Protein AF-A0A183D867-F1 (afdb_monomer_lite)

Foldseek 3Di:
DLVVLLVCLLVCALVNCVVVLVVLLCQCQPDPDPCSNLSSLVSLLSCLVNVVVSLLVPQVSLLSLLVSLVVQLPPPDLSSLLSSLLSNLSSLVSHDPVSLVVVLVVLLVVLVDPDPSVSSSLSNLVSNLVVVVSCVVCCVSPLVSLVVLLPDDDDPPPPVSVVSNVSSVVSNCSSDPPCVVPD

Sequence (183 aa):
MMNALRDVVPHIDEAVFSSLGDKLIEQLRSSVGLTTRTGTCQFIIDLCLRRQQMLLSFPSTCDKMVRVLMHGFTDRNPAIKKQFSSCLSYLIPFCSKAEVNRVMDHIKRKLQSEQDDQLAILHLLRALARNTEILSKWATDIVPYVFLCKCQSVAKDDETGKKRLEMWEELWSDLVPGSSACF

Organism: NCBI:txid637853

pLDDT: mean 89.19, std 11.06, range [34.38, 98.44]

Secondary structure (DSSP, 8-state):
-HHHHHHHGGG--HHHHHHHHHHHHHHHHH---HHHHHHHHHHHHHHHHH-HHHHHT-HHHHHHHHHHHHHGGG-S-HHHHHHHHHHHHHHGGGS-HHHHHHHHHHHHHHHT--STTHHHHHHHHHHHHTSHHHHHTTHHHHHHHHHHHHT----TT-HHHHHHHHHHHHHHHHHSTTGGG--

Structure (mmCIF, N/CA/C/O backbone):
data_AF-A0A183D867-F1
#
_entry.id   AF-A0A183D867-F1
#
loop_
_atom_site.group_PDB
_atom_site.id
_atom_site.type_symbol
_atom_site.label_atom_id
_atom_si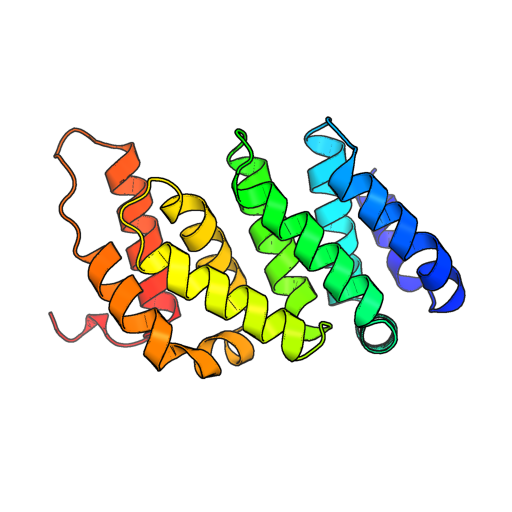te.label_alt_id
_atom_site.label_comp_id
_atom_site.label_asym_id
_atom_site.label_entity_id
_atom_site.label_seq_id
_atom_site.pdbx_PDB_ins_code
_atom_site.Cartn_x
_atom_site.Cartn_y
_atom_site.Cartn_z
_atom_site.occupancy
_atom_site.B_iso_or_equiv
_atom_site.auth_seq_id
_atom_site.auth_comp_id
_atom_site.auth_asym_id
_atom_site.auth_atom_id
_atom_site.pdbx_PDB_model_num
ATOM 1 N N . MET A 1 1 ? 6.209 20.109 -11.221 1.00 57.25 1 MET A N 1
ATOM 2 C CA . MET A 1 1 ? 7.124 18.944 -11.170 1.00 57.25 1 MET A CA 1
ATOM 3 C C . MET A 1 1 ? 6.376 17.611 -11.257 1.00 57.25 1 MET A C 1
ATOM 5 O O . MET A 1 1 ? 6.682 16.855 -12.163 1.00 57.25 1 MET A O 1
ATOM 9 N N . MET A 1 2 ? 5.360 17.336 -10.420 1.00 65.88 2 MET A N 1
ATOM 10 C CA . MET A 1 2 ? 4.568 16.089 -10.535 1.00 65.88 2 MET A CA 1
ATOM 11 C C . MET A 1 2 ? 3.861 15.912 -11.893 1.00 65.88 2 MET A C 1
ATOM 13 O O . MET A 1 2 ? 3.809 14.794 -12.388 1.00 65.88 2 MET A O 1
ATOM 17 N N . ASN A 1 3 ? 3.384 16.990 -12.527 1.00 75.69 3 ASN A N 1
ATOM 18 C CA . ASN A 1 3 ? 2.720 16.899 -13.838 1.00 75.69 3 ASN A CA 1
ATOM 19 C C . ASN A 1 3 ? 3.658 16.351 -14.927 1.00 75.69 3 ASN A C 1
ATOM 21 O O . ASN A 1 3 ? 3.303 15.395 -15.596 1.00 75.69 3 ASN A O 1
ATOM 25 N N . ALA A 1 4 ? 4.901 16.839 -14.992 1.00 79.88 4 ALA A N 1
ATOM 26 C CA . ALA A 1 4 ? 5.880 16.352 -15.965 1.00 79.88 4 ALA A CA 1
ATOM 27 C C . ALA A 1 4 ? 6.203 14.856 -15.788 1.00 79.88 4 ALA A C 1
ATOM 29 O O . ALA A 1 4 ? 6.319 14.129 -16.767 1.00 79.88 4 ALA A O 1
ATOM 30 N N . LEU A 1 5 ? 6.300 14.363 -14.544 1.00 81.69 5 LEU A N 1
ATOM 31 C CA . LEU A 1 5 ? 6.481 12.926 -14.298 1.00 81.69 5 LEU A CA 1
ATOM 32 C C . LEU A 1 5 ? 5.278 12.115 -14.786 1.00 81.69 5 LEU A C 1
ATOM 34 O O . LEU A 1 5 ? 5.451 11.044 -15.363 1.00 81.69 5 LEU A O 1
ATOM 38 N N . ARG A 1 6 ? 4.062 12.632 -14.586 1.00 85.75 6 ARG A N 1
ATOM 39 C CA . ARG A 1 6 ? 2.838 11.997 -15.081 1.00 85.75 6 ARG A CA 1
ATOM 40 C C . ARG A 1 6 ? 2.793 11.942 -16.604 1.00 85.75 6 ARG A C 1
ATOM 42 O O . ARG A 1 6 ? 2.266 10.959 -17.115 1.00 85.75 6 ARG A O 1
ATOM 49 N N . ASP A 1 7 ? 3.345 12.927 -17.299 1.00 90.19 7 ASP A N 1
ATOM 50 C CA . ASP A 1 7 ? 3.381 12.953 -18.765 1.00 90.19 7 ASP A CA 1
ATOM 51 C C . ASP A 1 7 ? 4.349 11.903 -19.335 1.00 90.19 7 ASP A C 1
ATOM 53 O O . ASP A 1 7 ? 4.141 11.404 -20.435 1.00 90.19 7 ASP A O 1
ATOM 57 N N . VAL A 1 8 ? 5.367 11.495 -18.566 1.00 92.00 8 VAL A N 1
ATOM 58 C CA . VAL A 1 8 ? 6.343 10.470 -18.981 1.00 92.00 8 VAL A CA 1
ATOM 59 C C . VAL A 1 8 ? 5.829 9.039 -18.775 1.00 92.00 8 VAL A C 1
ATOM 61 O O . VAL A 1 8 ? 6.239 8.133 -19.496 1.00 92.00 8 VAL A O 1
ATOM 64 N N . VAL A 1 9 ? 4.902 8.804 -17.840 1.00 94.69 9 VAL A N 1
ATOM 65 C CA . VAL A 1 9 ? 4.376 7.458 -17.512 1.00 94.69 9 VAL A CA 1
ATOM 66 C C . VAL A 1 9 ? 3.914 6.637 -18.738 1.00 94.69 9 VAL A C 1
ATOM 68 O O . VAL A 1 9 ? 4.285 5.461 -18.838 1.00 94.69 9 VAL A O 1
ATOM 71 N N . PRO A 1 10 ? 3.167 7.200 -19.711 1.00 93.56 10 PRO A N 1
ATOM 72 C CA . PRO A 1 10 ? 2.768 6.485 -20.928 1.00 93.56 10 PRO A CA 1
ATOM 73 C C . PRO A 1 10 ? 3.932 6.032 -21.822 1.00 93.56 10 PRO A C 1
ATOM 75 O O . PRO A 1 10 ? 3.739 5.172 -22.675 1.00 93.56 10 PRO A O 1
ATOM 78 N N . HIS A 1 11 ? 5.147 6.540 -21.608 1.00 93.38 11 HIS A N 1
ATOM 79 C CA . HIS A 1 11 ? 6.337 6.220 -22.401 1.00 93.38 11 HIS A CA 1
ATOM 80 C C . HIS A 1 11 ? 7.273 5.190 -21.740 1.00 93.38 11 HIS A C 1
ATOM 82 O O . HIS A 1 11 ? 8.238 4.761 -22.359 1.00 93.38 11 HIS A O 1
ATOM 88 N N . ILE A 1 12 ? 6.996 4.759 -20.506 1.00 95.56 12 ILE A N 1
ATOM 89 C CA . ILE A 1 12 ? 7.823 3.789 -19.762 1.00 95.56 12 ILE A CA 1
ATOM 90 C C . ILE A 1 12 ? 7.462 2.350 -20.137 1.00 95.56 12 ILE A C 1
ATOM 92 O O . ILE A 1 12 ? 6.529 1.792 -19.574 1.00 95.56 12 ILE A O 1
ATOM 96 N N . ASP A 1 13 ? 8.174 1.745 -21.080 1.00 94.69 13 ASP A N 1
ATOM 97 C CA . ASP A 1 13 ? 8.012 0.330 -21.440 1.00 94.69 13 ASP A CA 1
ATOM 98 C C . ASP A 1 13 ? 8.781 -0.640 -20.521 1.00 94.69 13 ASP A C 1
ATOM 100 O O . ASP A 1 13 ? 9.419 -0.238 -19.546 1.00 94.69 13 ASP A O 1
ATOM 104 N N . GLU A 1 14 ? 8.700 -1.940 -20.823 1.00 95.50 14 GLU A N 1
ATOM 105 C CA . GLU A 1 14 ? 9.380 -2.996 -20.062 1.00 95.50 14 GLU A CA 1
ATOM 106 C C . GLU A 1 14 ? 10.906 -2.822 -20.050 1.00 95.50 14 GLU A C 1
ATOM 108 O O . GLU A 1 14 ? 11.547 -3.047 -19.020 1.00 95.50 14 GLU A O 1
ATOM 113 N N . ALA A 1 15 ? 11.492 -2.369 -21.164 1.00 95.31 15 ALA A N 1
ATOM 114 C CA . ALA A 1 15 ? 12.928 -2.144 -21.267 1.00 95.31 15 ALA A CA 1
ATOM 115 C C . ALA A 1 15 ? 13.363 -1.010 -20.331 1.00 95.31 15 ALA A C 1
ATOM 117 O O . ALA A 1 15 ? 14.304 -1.177 -19.553 1.00 95.31 15 ALA A O 1
ATOM 118 N N . VAL A 1 16 ? 12.639 0.111 -20.319 1.00 95.94 16 VAL A N 1
ATOM 119 C CA . VAL A 1 16 ? 12.891 1.215 -19.382 1.00 95.94 16 VAL A CA 1
ATOM 120 C C . VAL A 1 16 ? 12.652 0.766 -17.939 1.00 95.94 16 VAL A C 1
ATOM 122 O O . VAL A 1 16 ? 13.493 1.013 -17.066 1.00 95.94 16 VAL A O 1
ATOM 125 N N . PHE A 1 17 ? 11.537 0.078 -17.676 1.00 96.75 17 PHE A N 1
ATOM 126 C CA . PHE A 1 17 ? 11.157 -0.342 -16.329 1.00 96.75 17 PHE A CA 1
ATOM 127 C C . PHE A 1 17 ? 12.154 -1.317 -15.700 1.00 96.75 17 PHE A C 1
ATOM 129 O O . PHE A 1 17 ? 12.395 -1.226 -14.497 1.00 96.75 17 PHE A O 1
ATOM 136 N N . SER A 1 18 ? 12.800 -2.171 -16.501 1.00 94.62 18 SER A N 1
ATOM 137 C CA . SER A 1 18 ? 13.824 -3.112 -16.027 1.00 94.62 18 SER A CA 1
ATOM 138 C C . SER A 1 18 ? 14.943 -2.430 -15.225 1.00 94.62 18 SER A C 1
ATOM 140 O O . SER A 1 18 ? 15.379 -2.954 -14.205 1.00 94.62 18 SER A O 1
ATOM 142 N N . SER A 1 19 ? 15.349 -1.222 -15.630 1.00 94.19 19 SER A N 1
ATOM 143 C CA . SER A 1 19 ? 16.369 -0.427 -14.935 1.00 94.19 19 SER A CA 1
ATOM 144 C C . SER A 1 19 ? 15.777 0.572 -13.935 1.00 94.19 19 SER A C 1
ATOM 146 O O . SER A 1 19 ? 16.400 0.909 -12.926 1.00 94.19 19 SER A O 1
ATOM 148 N N . LEU A 1 20 ? 14.569 1.073 -14.206 1.00 96.19 20 LEU A N 1
ATOM 149 C CA . LEU A 1 20 ? 13.889 2.049 -13.358 1.00 96.19 20 LEU A CA 1
ATOM 150 C C . LEU A 1 20 ? 13.379 1.421 -12.055 1.00 96.19 20 LEU A C 1
ATOM 152 O O . LEU A 1 20 ? 13.409 2.078 -11.017 1.00 96.19 20 LEU A O 1
ATOM 156 N N . GLY A 1 21 ? 12.936 0.163 -12.092 1.00 96.31 21 GLY A N 1
ATOM 157 C CA . GLY A 1 21 ? 12.379 -0.544 -10.942 1.00 96.31 21 GLY A CA 1
ATOM 158 C C . GLY A 1 21 ? 13.331 -0.576 -9.746 1.00 96.31 21 GLY A C 1
ATOM 159 O O . GLY A 1 21 ? 12.940 -0.192 -8.643 1.00 96.31 21 GLY A O 1
ATOM 160 N N . ASP A 1 22 ? 14.596 -0.940 -9.969 1.00 94.38 22 ASP A N 1
ATOM 161 C CA . ASP A 1 22 ? 15.611 -0.972 -8.909 1.00 94.38 22 ASP A CA 1
ATOM 162 C C . ASP A 1 22 ? 15.911 0.429 -8.353 1.00 94.38 22 ASP A C 1
ATOM 164 O O . ASP A 1 22 ? 16.018 0.601 -7.137 1.00 94.38 22 ASP A O 1
ATOM 168 N N . LYS A 1 23 ? 15.935 1.460 -9.209 1.00 96.06 23 LYS A N 1
ATOM 169 C CA . LYS A 1 23 ? 16.098 2.858 -8.770 1.00 96.06 23 LYS A CA 1
ATOM 170 C C . LYS A 1 23 ? 14.931 3.319 -7.901 1.00 96.06 23 LYS A C 1
ATOM 172 O O . LYS A 1 23 ? 15.141 3.999 -6.903 1.00 96.06 23 LYS A O 1
ATOM 177 N N . LEU A 1 24 ? 13.698 2.947 -8.245 1.00 96.75 24 LEU A N 1
ATOM 178 C CA . LEU A 1 24 ? 12.517 3.267 -7.437 1.00 96.75 24 LEU A CA 1
ATOM 179 C C . LEU A 1 24 ? 12.568 2.574 -6.067 1.00 96.75 24 LEU A C 1
ATOM 181 O O . LEU A 1 24 ? 12.255 3.200 -5.055 1.00 96.75 24 LEU A O 1
ATOM 185 N N . ILE A 1 25 ? 13.009 1.312 -6.016 1.00 96.44 25 ILE A N 1
ATOM 186 C CA . ILE A 1 25 ? 13.221 0.572 -4.760 1.00 96.44 25 ILE A CA 1
ATOM 187 C C . ILE A 1 25 ? 14.265 1.276 -3.889 1.00 96.44 25 ILE A C 1
ATOM 189 O O . ILE A 1 25 ? 14.053 1.441 -2.685 1.00 96.44 25 ILE A O 1
ATOM 193 N N . GLU A 1 26 ? 15.377 1.705 -4.486 1.00 94.75 26 GLU A N 1
ATOM 194 C CA . GLU A 1 26 ? 16.413 2.464 -3.792 1.00 94.75 26 GLU A CA 1
ATOM 195 C C . GLU A 1 26 ? 15.850 3.779 -3.242 1.00 94.75 26 GLU A C 1
ATOM 197 O O . GLU A 1 26 ? 15.973 4.032 -2.046 1.00 94.75 26 GLU A O 1
ATOM 202 N N . GLN A 1 27 ? 15.141 4.559 -4.065 1.00 94.62 27 GLN A N 1
ATOM 203 C CA . GLN A 1 27 ? 14.525 5.818 -3.638 1.00 94.62 27 GLN A CA 1
ATOM 204 C C . GLN A 1 27 ? 13.539 5.624 -2.482 1.00 94.62 27 GLN A C 1
ATOM 206 O O . GLN A 1 27 ? 13.547 6.417 -1.542 1.00 94.62 27 GLN A O 1
ATOM 211 N N . LEU A 1 28 ? 12.713 4.573 -2.497 1.00 93.12 28 LEU A N 1
ATOM 212 C CA . LEU A 1 28 ? 11.807 4.275 -1.382 1.00 93.12 28 LEU A CA 1
ATOM 213 C C . LEU A 1 28 ? 12.555 3.951 -0.080 1.00 93.12 28 LEU A C 1
ATOM 215 O O . LEU A 1 28 ? 12.052 4.267 1.000 1.00 93.12 28 LEU A O 1
ATOM 219 N N . ARG A 1 29 ? 13.727 3.313 -0.180 1.00 90.19 29 ARG A N 1
ATOM 220 C CA . ARG A 1 29 ? 14.512 2.826 0.960 1.00 90.19 29 ARG A CA 1
ATOM 221 C C . ARG A 1 29 ? 15.421 3.895 1.568 1.00 90.19 29 ARG A C 1
ATOM 223 O O . ARG A 1 29 ? 15.506 3.972 2.789 1.00 90.19 29 ARG A O 1
ATOM 230 N N . SER A 1 30 ? 16.144 4.647 0.739 1.00 86.81 30 SER A N 1
ATOM 231 C CA . SER A 1 30 ? 17.266 5.491 1.173 1.00 86.81 30 SER A CA 1
ATOM 232 C C . SER A 1 30 ? 16.921 6.971 1.297 1.00 86.81 30 SER A C 1
ATOM 234 O O . SER A 1 30 ? 17.629 7.707 1.986 1.00 86.81 30 SER A O 1
ATOM 236 N N . SER A 1 31 ? 15.849 7.437 0.650 1.00 84.00 31 SER A N 1
ATOM 237 C CA . SER A 1 31 ? 15.515 8.857 0.707 1.00 84.00 31 SER A CA 1
ATOM 238 C C . SER A 1 31 ? 15.012 9.249 2.099 1.00 84.00 31 SER A C 1
ATOM 240 O O . SER A 1 31 ? 14.149 8.602 2.686 1.00 84.00 31 SER A O 1
ATOM 242 N N . VAL A 1 32 ? 15.556 10.344 2.630 1.00 79.44 32 VAL A N 1
ATOM 243 C CA . VAL A 1 32 ? 15.161 10.911 3.933 1.00 79.44 32 VAL A CA 1
ATOM 244 C C . VAL A 1 32 ? 14.105 12.014 3.798 1.00 79.44 32 VAL A C 1
ATOM 246 O O . VAL A 1 32 ? 13.407 12.336 4.756 1.00 79.44 32 VAL A O 1
ATOM 249 N N . GLY A 1 33 ? 13.955 12.585 2.599 1.00 87.56 33 GLY A N 1
ATOM 250 C CA . GLY A 1 33 ? 13.012 13.666 2.323 1.00 87.56 33 GLY A CA 1
ATOM 251 C C . GLY A 1 33 ? 11.572 13.172 2.181 1.00 87.56 33 GLY A C 1
ATOM 252 O O . GLY A 1 33 ? 11.284 12.321 1.339 1.00 87.56 33 GLY A O 1
ATOM 253 N N . LEU A 1 34 ? 10.649 13.760 2.954 1.00 88.12 34 LEU A N 1
ATOM 254 C CA . LEU A 1 34 ? 9.212 13.461 2.889 1.00 88.12 34 LEU A CA 1
ATOM 255 C C . LEU A 1 34 ? 8.669 13.578 1.459 1.00 88.12 34 LEU A C 1
ATOM 257 O O . LEU A 1 34 ? 8.006 12.664 0.980 1.00 88.12 34 LEU A O 1
ATOM 261 N N . THR A 1 35 ? 8.976 14.681 0.775 1.00 90.94 35 THR A N 1
ATOM 262 C CA . THR A 1 35 ? 8.495 14.980 -0.583 1.00 90.94 35 THR A CA 1
ATOM 263 C C . THR A 1 35 ? 9.004 13.984 -1.618 1.00 90.94 35 THR A C 1
ATOM 265 O O . THR A 1 35 ? 8.241 13.561 -2.483 1.00 90.94 35 THR A O 1
ATOM 268 N N . THR A 1 36 ? 10.266 13.564 -1.516 1.00 92.38 36 THR A N 1
ATOM 269 C CA . THR A 1 36 ? 10.846 12.548 -2.400 1.00 92.38 36 THR A CA 1
ATOM 270 C C . THR A 1 36 ? 10.154 11.207 -2.201 1.00 92.38 36 THR A C 1
ATOM 272 O O . THR A 1 36 ? 9.702 10.602 -3.166 1.00 92.38 36 THR A O 1
ATOM 275 N N . ARG A 1 37 ? 9.986 10.759 -0.951 1.00 92.94 37 ARG A N 1
ATOM 276 C CA . ARG A 1 37 ? 9.334 9.476 -0.645 1.00 92.94 37 ARG A CA 1
ATOM 277 C C . ARG A 1 37 ? 7.884 9.436 -1.108 1.00 92.94 37 ARG A C 1
ATOM 279 O O . ARG A 1 37 ? 7.462 8.461 -1.732 1.00 92.94 37 ARG A O 1
ATOM 286 N N . THR A 1 38 ? 7.117 10.486 -0.815 1.00 93.12 38 THR A N 1
ATOM 287 C CA . THR A 1 38 ? 5.703 10.552 -1.202 1.00 93.12 38 THR A CA 1
ATOM 288 C C . THR A 1 38 ? 5.533 10.736 -2.707 1.00 93.12 38 THR A C 1
ATOM 290 O O . THR A 1 38 ? 4.639 10.118 -3.284 1.00 93.12 38 THR A O 1
ATOM 293 N N . GLY A 1 39 ? 6.424 11.495 -3.353 1.00 94.25 39 GLY A N 1
ATOM 294 C CA . GLY A 1 39 ? 6.490 11.641 -4.806 1.00 94.25 39 GLY A CA 1
ATOM 295 C C . GLY A 1 39 ? 6.812 10.326 -5.517 1.00 94.25 39 GLY A C 1
ATOM 296 O O . GLY A 1 39 ? 6.116 9.967 -6.463 1.00 94.25 39 GLY A O 1
ATOM 297 N N . THR A 1 40 ? 7.788 9.559 -5.020 1.00 95.81 40 THR A N 1
ATOM 298 C CA . THR A 1 40 ? 8.113 8.218 -5.536 1.00 95.81 40 THR A CA 1
ATOM 299 C C . THR A 1 40 ? 6.920 7.274 -5.405 1.00 95.81 40 THR A C 1
ATOM 301 O O . THR A 1 40 ? 6.560 6.608 -6.372 1.00 95.81 40 THR A O 1
ATOM 304 N N . CYS A 1 41 ? 6.241 7.268 -4.252 1.00 96.75 41 CYS A N 1
ATOM 305 C CA . CYS A 1 41 ? 5.000 6.509 -4.077 1.00 96.75 41 CYS A CA 1
ATOM 306 C C . CYS A 1 41 ? 3.926 6.926 -5.089 1.00 96.75 41 CYS A C 1
ATOM 308 O O . CYS A 1 41 ? 3.295 6.079 -5.711 1.00 96.75 41 CYS A O 1
ATOM 310 N N . GLN A 1 42 ? 3.724 8.233 -5.277 1.00 96.31 42 GLN A N 1
ATOM 311 C CA . GLN A 1 42 ? 2.727 8.743 -6.215 1.00 96.31 42 GLN A CA 1
ATOM 312 C C . GLN A 1 42 ? 3.039 8.334 -7.659 1.00 96.31 42 GLN A C 1
ATOM 314 O O . GLN A 1 42 ? 2.135 7.948 -8.394 1.00 96.31 42 GLN A O 1
ATOM 319 N N . PHE A 1 43 ? 4.312 8.359 -8.045 1.00 97.00 43 PHE A N 1
ATOM 320 C CA . PHE A 1 43 ? 4.755 7.911 -9.358 1.00 97.00 43 PHE A CA 1
ATOM 321 C C . PHE A 1 43 ? 4.550 6.402 -9.563 1.00 97.00 43 PHE A C 1
ATOM 323 O O . PHE A 1 43 ? 4.083 5.987 -10.620 1.00 97.00 43 PHE A O 1
ATOM 330 N N . ILE A 1 44 ? 4.811 5.579 -8.541 1.00 97.50 44 ILE A N 1
ATOM 331 C CA . ILE A 1 44 ? 4.509 4.139 -8.579 1.00 97.50 44 ILE A CA 1
ATOM 332 C C . ILE A 1 44 ? 3.001 3.897 -8.713 1.00 97.50 44 ILE A C 1
ATOM 334 O O . ILE A 1 44 ? 2.595 3.050 -9.503 1.00 97.50 44 ILE A O 1
ATOM 338 N N . ILE A 1 45 ? 2.157 4.658 -8.009 1.00 97.06 45 ILE A N 1
ATOM 339 C CA . ILE A 1 45 ? 0.694 4.588 -8.175 1.00 97.06 45 ILE A CA 1
ATOM 340 C C . ILE A 1 45 ? 0.299 4.945 -9.614 1.00 97.06 45 ILE A C 1
ATOM 342 O O . ILE A 1 45 ? -0.518 4.256 -10.220 1.00 97.06 45 ILE A O 1
ATOM 346 N N . ASP A 1 46 ? 0.899 5.987 -10.192 1.00 97.06 46 ASP A N 1
ATOM 347 C CA . ASP A 1 46 ? 0.652 6.371 -11.582 1.00 97.06 46 ASP A CA 1
ATOM 348 C C . ASP A 1 46 ? 1.047 5.252 -12.572 1.00 97.06 46 ASP A C 1
ATOM 350 O O . ASP A 1 46 ? 0.307 4.999 -13.527 1.00 97.06 46 ASP A O 1
ATOM 354 N N . LEU A 1 47 ? 2.148 4.530 -12.318 1.00 97.38 47 LEU A N 1
ATOM 355 C CA . LEU A 1 47 ? 2.523 3.318 -13.062 1.00 97.38 47 LEU A CA 1
ATOM 356 C C . LEU A 1 47 ? 1.490 2.196 -12.882 1.00 97.38 47 LEU A C 1
ATOM 358 O O . LEU A 1 47 ? 1.072 1.601 -13.872 1.00 97.38 47 LEU A O 1
ATOM 362 N N . CYS A 1 48 ? 1.038 1.940 -11.650 1.00 96.31 48 CYS A N 1
ATOM 363 C CA . CYS A 1 48 ? 0.009 0.938 -11.349 1.00 96.31 48 CYS A CA 1
ATOM 364 C C . CYS A 1 48 ? -1.284 1.206 -12.117 1.00 96.31 48 CYS A C 1
ATOM 366 O O . CYS A 1 48 ? -1.907 0.282 -12.617 1.00 96.31 48 CYS A O 1
ATOM 368 N N . LEU A 1 49 ? -1.678 2.471 -12.253 1.00 94.88 49 LEU A N 1
ATOM 369 C CA . LEU A 1 49 ? -2.911 2.836 -12.944 1.00 94.88 49 LEU A CA 1
ATOM 370 C C . LEU A 1 49 ? -2.775 2.768 -14.467 1.00 94.88 49 LEU A C 1
ATOM 372 O O . LEU A 1 49 ? -3.692 2.303 -15.143 1.00 94.88 49 LEU A O 1
ATOM 376 N N . ARG A 1 50 ? -1.646 3.232 -15.014 1.00 95.88 50 ARG A N 1
ATOM 377 C CA . ARG A 1 50 ? -1.502 3.474 -16.459 1.00 95.88 50 ARG A CA 1
ATOM 378 C C . ARG A 1 50 ? -0.671 2.435 -17.202 1.00 95.88 50 ARG A C 1
ATOM 380 O O . ARG A 1 50 ? -0.778 2.357 -18.419 1.00 95.88 50 ARG A O 1
ATOM 387 N N . ARG A 1 51 ? 0.140 1.636 -16.502 1.00 96.56 51 ARG A N 1
ATOM 388 C CA . ARG A 1 51 ? 1.085 0.652 -17.068 1.00 96.56 51 ARG A CA 1
ATOM 389 C C . ARG A 1 51 ? 0.886 -0.752 -16.489 1.00 96.56 51 ARG A C 1
ATOM 391 O O . ARG A 1 51 ? 1.847 -1.479 -16.264 1.00 96.56 51 ARG A O 1
ATOM 398 N N . GLN A 1 52 ? -0.371 -1.147 -16.296 1.00 95.94 52 GLN A N 1
ATOM 399 C CA . GLN A 1 52 ? -0.761 -2.422 -15.678 1.00 95.94 52 GLN A CA 1
ATOM 400 C C . GLN A 1 52 ? -0.117 -3.647 -16.343 1.00 95.94 52 GLN A C 1
ATOM 402 O O . GLN A 1 52 ? 0.505 -4.453 -15.661 1.00 95.94 52 GLN A O 1
ATOM 407 N N . GLN A 1 53 ? -0.212 -3.755 -17.675 1.00 95.88 53 GLN A N 1
ATOM 408 C CA . GLN A 1 53 ? 0.319 -4.902 -18.429 1.00 95.88 53 GLN A CA 1
ATOM 409 C C . GLN A 1 53 ? 1.832 -5.057 -18.266 1.00 95.88 53 GLN A C 1
ATOM 411 O O . GLN A 1 53 ? 2.318 -6.158 -18.052 1.00 95.88 53 GLN A O 1
ATOM 416 N N . MET A 1 54 ? 2.560 -3.938 -18.277 1.00 96.69 54 MET A N 1
ATOM 417 C CA . MET A 1 54 ? 3.996 -3.937 -18.016 1.00 96.69 54 MET A CA 1
ATOM 418 C C . MET A 1 54 ? 4.281 -4.447 -16.601 1.00 96.69 54 MET A C 1
ATOM 420 O O . MET A 1 54 ? 5.118 -5.318 -16.435 1.00 96.69 54 MET A O 1
ATOM 424 N N . LEU A 1 55 ? 3.584 -3.951 -15.574 1.00 97.56 55 LEU A N 1
ATOM 425 C CA . LEU A 1 55 ? 3.841 -4.371 -14.191 1.00 97.56 55 LEU A CA 1
ATOM 426 C C . LEU A 1 55 ? 3.546 -5.857 -13.945 1.00 97.56 55 LEU A C 1
ATOM 428 O O . LEU A 1 55 ? 4.265 -6.484 -13.169 1.00 97.56 55 LEU A O 1
ATOM 432 N N . LEU A 1 56 ? 2.558 -6.438 -14.636 1.00 96.75 56 LEU A N 1
ATOM 433 C CA . LEU A 1 56 ? 2.278 -7.880 -14.579 1.00 96.75 56 LEU A CA 1
ATOM 434 C C . LEU A 1 56 ? 3.470 -8.739 -15.045 1.00 96.75 56 LEU A C 1
ATOM 436 O O . LEU A 1 56 ? 3.626 -9.859 -14.560 1.00 96.75 56 LEU A O 1
ATOM 440 N N . SER A 1 57 ? 4.342 -8.212 -15.913 1.00 97.19 57 SER A N 1
ATOM 441 C CA . SER A 1 57 ? 5.581 -8.874 -16.347 1.00 97.19 57 SER A CA 1
ATOM 442 C C . SER A 1 57 ? 6.716 -8.805 -15.306 1.00 97.19 57 SER A C 1
ATOM 444 O O . SER A 1 57 ? 7.718 -9.506 -15.450 1.00 97.19 57 SER A O 1
ATOM 446 N N . PHE A 1 58 ? 6.590 -8.003 -14.236 1.00 97.88 58 PHE A N 1
ATOM 447 C CA . PHE A 1 58 ? 7.651 -7.779 -13.235 1.00 97.88 58 PHE A CA 1
ATOM 448 C C . PHE A 1 58 ? 7.233 -8.051 -11.772 1.00 97.88 58 PHE A C 1
ATOM 450 O O . PHE A 1 58 ? 7.558 -7.253 -10.882 1.00 97.88 58 PHE A O 1
ATOM 457 N N . PRO A 1 59 ? 6.612 -9.203 -11.450 1.00 97.31 59 PRO A N 1
ATOM 458 C CA . PRO A 1 59 ? 6.136 -9.482 -10.093 1.00 97.31 59 PRO A CA 1
ATOM 459 C C . PRO A 1 59 ? 7.263 -9.476 -9.050 1.00 97.31 59 PRO A C 1
ATOM 461 O O . PRO A 1 59 ? 7.070 -9.002 -7.937 1.00 97.31 59 PRO A O 1
ATOM 464 N N . SER A 1 60 ? 8.480 -9.913 -9.405 1.00 97.88 60 SER A N 1
ATOM 465 C CA . SER A 1 60 ? 9.630 -9.883 -8.484 1.00 97.88 60 SER A CA 1
ATOM 466 C C . SER A 1 60 ? 10.017 -8.459 -8.062 1.00 97.88 60 SER A C 1
ATOM 468 O O . SER A 1 60 ? 10.362 -8.218 -6.902 1.00 97.88 60 SER A O 1
ATOM 470 N N . THR A 1 61 ? 9.945 -7.500 -8.986 1.00 98.06 61 THR A N 1
ATOM 471 C CA . THR A 1 61 ? 10.232 -6.089 -8.703 1.00 98.06 61 THR A CA 1
ATOM 472 C C . THR A 1 61 ? 9.124 -5.482 -7.845 1.00 98.06 61 THR A C 1
ATOM 474 O O . THR A 1 61 ? 9.421 -4.817 -6.850 1.00 98.06 61 THR A O 1
ATOM 477 N N . CYS A 1 62 ? 7.859 -5.773 -8.166 1.00 98.31 62 CYS A N 1
ATOM 478 C CA . CYS A 1 62 ? 6.707 -5.366 -7.360 1.00 98.31 62 CYS A CA 1
ATOM 479 C C . CYS A 1 62 ? 6.793 -5.923 -5.928 1.00 98.31 62 CYS A C 1
ATOM 481 O O . CYS A 1 62 ? 6.630 -5.169 -4.969 1.00 98.31 62 CYS A O 1
ATOM 483 N N . ASP A 1 63 ? 7.163 -7.195 -5.760 1.00 98.44 63 ASP A N 1
ATOM 484 C CA . ASP A 1 63 ? 7.349 -7.820 -4.446 1.00 98.44 63 ASP A CA 1
ATOM 485 C C . ASP A 1 63 ? 8.434 -7.107 -3.622 1.00 98.44 63 ASP A C 1
ATOM 487 O O . ASP A 1 63 ? 8.244 -6.809 -2.441 1.00 98.44 63 ASP A O 1
ATOM 491 N N . LYS A 1 64 ? 9.580 -6.776 -4.236 1.00 98.00 64 LYS A N 1
ATOM 492 C CA . LYS A 1 64 ? 10.648 -6.014 -3.563 1.00 98.00 64 LYS A CA 1
ATOM 493 C C . LYS A 1 64 ? 10.166 -4.629 -3.122 1.00 98.00 64 LYS A C 1
ATOM 495 O O . LYS A 1 64 ? 10.485 -4.209 -2.009 1.00 98.00 64 LYS A O 1
ATOM 500 N N . MET A 1 65 ? 9.407 -3.930 -3.967 1.00 98.12 65 MET A N 1
ATOM 501 C CA . MET A 1 65 ? 8.817 -2.631 -3.634 1.00 98.12 65 MET A CA 1
ATOM 502 C C . MET A 1 65 ? 7.840 -2.748 -2.459 1.00 98.12 65 MET A C 1
ATOM 504 O O . MET A 1 65 ? 7.962 -1.982 -1.504 1.00 98.12 65 MET A O 1
ATOM 508 N N . VAL A 1 66 ? 6.938 -3.738 -2.468 1.00 97.62 66 VAL A N 1
ATOM 509 C CA . VAL A 1 66 ? 6.014 -4.011 -1.353 1.00 97.62 66 VAL A CA 1
ATOM 510 C C . VAL A 1 66 ? 6.773 -4.235 -0.048 1.00 97.62 66 VAL A C 1
ATOM 512 O O . VAL A 1 66 ? 6.449 -3.607 0.958 1.00 97.62 66 VAL A O 1
ATOM 515 N N . ARG A 1 67 ? 7.840 -5.042 -0.053 1.00 96.44 67 ARG A N 1
ATOM 516 C CA . ARG A 1 67 ? 8.661 -5.270 1.150 1.00 96.44 67 ARG A CA 1
ATOM 517 C C . ARG A 1 67 ? 9.270 -3.980 1.697 1.00 96.44 67 ARG A C 1
ATOM 519 O O . ARG A 1 67 ? 9.269 -3.781 2.908 1.00 96.44 67 ARG A O 1
ATOM 526 N N . VAL A 1 68 ? 9.764 -3.092 0.829 1.00 95.81 68 VAL A N 1
ATOM 527 C CA . VAL A 1 68 ? 10.277 -1.777 1.253 1.00 95.81 68 VAL A CA 1
ATOM 528 C C . VAL A 1 68 ? 9.154 -0.901 1.814 1.00 95.81 68 VAL A C 1
ATOM 530 O O . VAL A 1 68 ? 9.338 -0.275 2.856 1.00 95.81 68 VAL A O 1
ATOM 533 N N . LEU A 1 69 ? 7.980 -0.890 1.180 1.00 96.12 69 LEU A N 1
ATOM 534 C CA . LEU A 1 69 ? 6.823 -0.124 1.650 1.00 96.12 69 LEU A CA 1
ATOM 535 C C . LEU A 1 69 ? 6.329 -0.601 3.027 1.00 96.12 69 LEU A C 1
ATOM 537 O O . LEU A 1 69 ? 5.993 0.223 3.874 1.00 96.12 69 LEU A O 1
ATOM 541 N N . MET A 1 70 ? 6.367 -1.906 3.304 1.00 93.56 70 MET A N 1
ATOM 542 C CA . MET A 1 70 ? 6.013 -2.452 4.622 1.00 93.56 70 MET A CA 1
ATOM 543 C C . MET A 1 70 ? 6.912 -1.914 5.748 1.00 93.56 70 MET A C 1
ATOM 545 O O . MET A 1 70 ? 6.439 -1.709 6.865 1.00 93.56 70 MET A O 1
ATOM 549 N N . HIS A 1 71 ? 8.187 -1.612 5.474 1.00 89.44 71 HIS A N 1
ATOM 550 C CA . HIS A 1 71 ? 9.071 -0.979 6.463 1.00 89.44 71 HIS A CA 1
ATOM 551 C C . HIS A 1 71 ? 8.668 0.466 6.798 1.00 89.44 71 HIS A C 1
ATOM 553 O O . HIS A 1 71 ? 9.001 0.961 7.871 1.00 89.44 71 HIS A O 1
ATOM 559 N N . GLY A 1 72 ? 7.916 1.151 5.930 1.00 87.12 72 GLY A N 1
ATOM 560 C CA . GLY A 1 72 ? 7.427 2.505 6.209 1.00 87.12 72 GLY A CA 1
ATOM 561 C C . GLY A 1 72 ? 6.308 2.573 7.249 1.00 87.12 72 GLY A C 1
ATOM 562 O O . GLY A 1 72 ? 5.934 3.666 7.666 1.00 87.12 72 GLY A O 1
ATOM 563 N N . PHE A 1 73 ? 5.769 1.440 7.704 1.00 87.31 73 PHE A N 1
ATOM 564 C CA . PHE A 1 73 ? 4.711 1.420 8.721 1.00 87.31 73 PHE A CA 1
ATOM 565 C C . PHE A 1 73 ? 5.222 1.759 10.124 1.00 87.31 73 PHE A C 1
ATOM 567 O O . PHE A 1 73 ? 4.468 2.286 10.943 1.00 87.31 73 PHE A O 1
ATOM 574 N N . THR A 1 74 ? 6.516 1.551 10.370 1.00 87.38 74 THR A N 1
ATOM 575 C CA . THR A 1 74 ? 7.199 1.943 11.610 1.00 87.38 74 THR A CA 1
ATOM 576 C C . THR A 1 74 ? 7.794 3.354 11.538 1.00 87.38 74 THR A C 1
ATOM 578 O O . THR A 1 74 ? 8.535 3.759 12.430 1.00 87.38 74 THR A O 1
ATOM 581 N N . ASP A 1 75 ? 7.510 4.114 10.475 1.00 89.38 75 ASP A N 1
ATOM 582 C CA . ASP A 1 75 ? 8.013 5.479 10.315 1.00 89.38 75 ASP A CA 1
ATOM 583 C C . ASP A 1 75 ? 7.411 6.428 11.362 1.00 89.38 75 ASP A C 1
ATOM 585 O O . ASP A 1 75 ? 6.262 6.278 11.762 1.00 89.38 75 ASP A O 1
ATOM 589 N N . ARG A 1 76 ? 8.151 7.443 11.811 1.00 87.62 76 ARG A N 1
ATOM 590 C CA . ARG A 1 76 ? 7.622 8.408 12.791 1.00 87.62 76 ARG A CA 1
ATOM 591 C C . ARG A 1 76 ? 6.612 9.372 12.170 1.00 87.62 76 ARG A C 1
ATOM 593 O O . ARG A 1 76 ? 5.800 9.948 12.887 1.00 87.62 76 ARG A O 1
ATOM 600 N N . ASN A 1 77 ? 6.652 9.560 10.852 1.00 88.94 77 ASN A N 1
ATOM 601 C CA . ASN A 1 77 ? 5.780 10.490 10.157 1.00 88.94 77 ASN A CA 1
ATOM 602 C C . ASN A 1 77 ? 4.471 9.800 9.707 1.00 88.94 77 ASN A C 1
ATOM 604 O O . ASN A 1 77 ? 4.504 8.929 8.832 1.00 88.94 77 ASN A O 1
ATOM 608 N N . PRO A 1 78 ? 3.293 10.206 10.220 1.00 87.38 78 PRO A N 1
ATOM 609 C CA . PRO A 1 78 ? 2.017 9.592 9.845 1.00 87.38 78 PRO A CA 1
ATOM 610 C C . PRO A 1 78 ? 1.668 9.778 8.360 1.00 87.38 78 PRO A C 1
ATOM 612 O O . PRO A 1 78 ? 1.018 8.913 7.770 1.00 87.38 78 PRO A O 1
ATOM 615 N N . ALA A 1 79 ? 2.140 10.852 7.714 1.00 90.62 79 ALA A N 1
ATOM 616 C CA . ALA A 1 79 ? 1.939 11.056 6.280 1.00 90.62 79 ALA A CA 1
ATOM 617 C C . ALA A 1 79 ? 2.679 9.999 5.445 1.00 90.62 79 ALA A C 1
ATOM 619 O O . ALA A 1 79 ? 2.148 9.539 4.434 1.00 90.62 79 ALA A O 1
ATOM 620 N N . ILE A 1 80 ? 3.864 9.565 5.893 1.00 91.75 80 ILE A N 1
ATOM 621 C CA . ILE A 1 80 ? 4.599 8.458 5.269 1.00 91.75 80 ILE A CA 1
ATOM 622 C C . ILE A 1 80 ? 3.827 7.155 5.437 1.00 91.75 80 ILE A C 1
ATOM 624 O O . ILE A 1 80 ? 3.575 6.491 4.435 1.00 91.75 80 ILE A O 1
ATOM 628 N N . LYS A 1 81 ? 3.387 6.821 6.661 1.00 91.62 81 LYS A N 1
ATOM 629 C CA . LYS A 1 81 ? 2.597 5.602 6.913 1.00 91.62 81 LYS A CA 1
ATOM 630 C C . LYS A 1 81 ? 1.380 5.530 5.988 1.00 91.62 81 LYS A C 1
ATOM 632 O O . LYS A 1 81 ? 1.152 4.511 5.336 1.00 91.62 81 LYS A O 1
ATOM 637 N N . LYS A 1 82 ? 0.633 6.636 5.883 1.00 92.88 82 LYS A N 1
ATOM 638 C CA . LYS A 1 82 ? -0.549 6.757 5.018 1.00 92.88 82 LYS A CA 1
ATOM 639 C C . LYS A 1 82 ? -0.201 6.625 3.533 1.00 92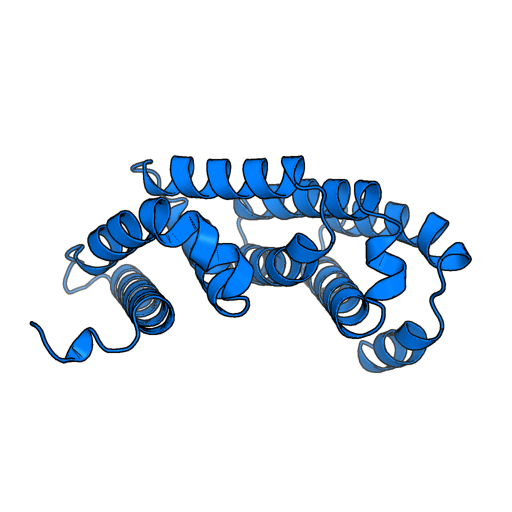.88 82 LYS A C 1
ATOM 641 O O . LYS A 1 82 ? -0.857 5.863 2.826 1.00 92.88 82 LYS A O 1
ATOM 646 N N . GLN A 1 83 ? 0.821 7.333 3.051 1.00 95.31 83 GLN A N 1
ATOM 647 C CA . GLN A 1 83 ? 1.188 7.295 1.633 1.00 95.31 83 GLN A CA 1
ATOM 648 C C . GLN A 1 83 ? 1.759 5.934 1.221 1.00 95.31 83 GLN A C 1
ATOM 650 O O . GLN A 1 83 ? 1.436 5.442 0.142 1.00 95.31 83 GLN A O 1
ATOM 655 N N . PHE A 1 84 ? 2.556 5.299 2.081 1.00 95.56 84 PHE A N 1
ATOM 656 C CA . PHE A 1 84 ? 3.104 3.966 1.832 1.00 95.56 84 PHE A CA 1
ATOM 657 C C . PHE A 1 84 ? 1.989 2.919 1.817 1.00 95.56 84 PHE A C 1
ATOM 659 O O . PHE A 1 84 ? 1.960 2.086 0.917 1.00 95.56 84 PHE A O 1
ATOM 666 N N . SER A 1 85 ? 1.023 3.023 2.738 1.00 95.06 85 SER A N 1
ATOM 667 C CA . SER A 1 85 ? -0.190 2.192 2.741 1.00 95.06 85 SER A CA 1
ATOM 668 C C . SER A 1 85 ? -0.974 2.324 1.434 1.00 95.06 85 SER A C 1
ATOM 670 O O . SER A 1 85 ? -1.362 1.320 0.841 1.00 95.06 85 SER A O 1
ATOM 672 N N . SER A 1 86 ? -1.157 3.559 0.948 1.00 95.38 86 SER A N 1
ATOM 673 C CA . SER A 1 86 ? -1.815 3.809 -0.337 1.00 95.38 86 SER A CA 1
ATOM 674 C C . SER A 1 86 ? -1.025 3.229 -1.506 1.00 95.38 86 SER A C 1
ATOM 676 O O . SER A 1 86 ? -1.607 2.574 -2.356 1.00 95.38 86 SER A O 1
ATOM 678 N N . CYS A 1 87 ? 0.286 3.457 -1.576 1.00 97.31 87 CYS A N 1
ATOM 679 C CA . CYS A 1 87 ? 1.112 2.930 -2.662 1.00 97.31 87 CYS A CA 1
ATOM 680 C C . CYS A 1 87 ? 1.083 1.402 -2.701 1.00 97.31 87 CYS A C 1
ATOM 682 O O . CYS A 1 87 ? 0.962 0.812 -3.772 1.00 97.31 87 CYS A O 1
ATOM 684 N N . LEU A 1 88 ? 1.164 0.773 -1.528 1.00 96.75 88 LEU A N 1
ATOM 685 C CA . LEU A 1 88 ? 1.135 -0.673 -1.395 1.00 96.75 88 LEU A CA 1
ATOM 686 C C . LEU A 1 88 ? -0.195 -1.239 -1.900 1.00 96.75 88 LEU A C 1
ATOM 688 O O . LEU A 1 88 ? -0.173 -2.198 -2.663 1.00 96.75 88 LEU A O 1
ATOM 692 N N . SER A 1 89 ? -1.339 -0.632 -1.563 1.00 95.38 89 SER A N 1
ATOM 693 C CA . SER A 1 89 ? -2.640 -1.161 -2.000 1.00 95.38 89 SER A CA 1
ATOM 694 C C . SER A 1 89 ? -2.836 -1.150 -3.521 1.00 95.38 89 SER A C 1
ATOM 696 O O . SER A 1 89 ? -3.478 -2.055 -4.050 1.00 95.38 89 SER A O 1
ATOM 698 N N . TYR A 1 90 ? -2.248 -0.181 -4.230 1.00 96.50 90 TYR A N 1
ATOM 699 C CA . TYR A 1 90 ? -2.232 -0.166 -5.698 1.00 96.50 90 TYR A CA 1
ATOM 700 C C . TYR A 1 90 ? -1.265 -1.186 -6.298 1.00 96.50 90 TYR A C 1
ATOM 702 O O . TYR A 1 90 ? -1.500 -1.644 -7.410 1.00 96.50 90 TYR A O 1
ATOM 710 N N . LEU A 1 91 ? -0.190 -1.534 -5.587 1.00 96.81 91 LEU A N 1
ATOM 711 C CA . LEU A 1 91 ? 0.869 -2.401 -6.099 1.00 96.81 91 LEU A CA 1
ATOM 712 C C . LEU A 1 91 ? 0.582 -3.896 -5.892 1.00 96.81 91 LEU A C 1
ATOM 714 O O . LEU A 1 91 ? 0.983 -4.715 -6.714 1.00 96.81 91 LEU A O 1
ATOM 718 N N . ILE A 1 92 ? -0.141 -4.246 -4.823 1.00 95.88 92 ILE A N 1
ATOM 719 C CA . ILE A 1 92 ? -0.479 -5.633 -4.456 1.00 95.88 92 ILE A CA 1
ATOM 720 C C . ILE A 1 92 ? -1.077 -6.474 -5.601 1.00 95.88 92 ILE A C 1
ATOM 722 O O . ILE A 1 92 ? -0.689 -7.638 -5.702 1.00 95.88 92 ILE A O 1
ATOM 726 N N . PRO A 1 93 ? -1.955 -5.954 -6.485 1.00 94.94 93 PRO A N 1
ATOM 727 C CA . PRO A 1 93 ? -2.453 -6.712 -7.638 1.00 94.94 93 PRO A CA 1
ATOM 728 C C . PRO A 1 93 ? -1.370 -7.254 -8.586 1.00 94.94 93 PRO A C 1
ATOM 730 O O . PRO A 1 93 ? -1.620 -8.229 -9.287 1.00 94.94 93 PRO A O 1
ATOM 733 N N . PHE A 1 94 ? -0.183 -6.638 -8.617 1.00 96.88 94 PHE A N 1
ATOM 734 C CA . PHE A 1 94 ? 0.932 -7.014 -9.500 1.00 96.88 94 PHE A CA 1
ATOM 735 C C . PHE A 1 94 ? 1.964 -7.919 -8.813 1.00 96.88 94 PHE A C 1
ATOM 737 O O . PHE A 1 94 ? 2.957 -8.311 -9.423 1.00 96.88 94 PHE A O 1
ATOM 744 N N . CYS A 1 95 ? 1.760 -8.230 -7.535 1.00 97.31 95 CYS A N 1
ATOM 745 C CA . CYS A 1 95 ? 2.669 -9.048 -6.746 1.00 97.31 95 CYS A CA 1
ATOM 746 C C . CYS A 1 95 ? 2.427 -10.546 -6.930 1.00 97.31 95 CYS A C 1
ATOM 748 O O . CYS A 1 95 ? 1.352 -11.002 -7.327 1.00 97.31 95 CYS A O 1
ATOM 750 N N . SER A 1 96 ? 3.431 -11.342 -6.565 1.00 97.31 96 SER A N 1
ATOM 751 C CA . SER A 1 96 ? 3.264 -12.789 -6.482 1.00 97.31 96 SER A CA 1
ATOM 752 C C . SER A 1 96 ? 2.269 -13.160 -5.378 1.00 97.31 96 SER A C 1
ATOM 754 O O . SER A 1 96 ? 2.192 -12.515 -4.331 1.00 97.31 96 SER A O 1
ATOM 756 N N . LYS A 1 97 ? 1.543 -14.272 -5.556 1.00 95.00 97 LYS A N 1
ATOM 757 C CA . LYS A 1 97 ? 0.617 -14.792 -4.531 1.00 95.00 97 LYS A CA 1
ATOM 758 C C . LYS A 1 97 ? 1.297 -14.981 -3.166 1.00 95.00 97 LYS A C 1
ATOM 760 O O . LYS A 1 97 ? 0.668 -14.767 -2.134 1.00 95.00 97 LYS A O 1
ATOM 765 N N . ALA A 1 98 ? 2.575 -15.364 -3.160 1.00 96.69 98 ALA A N 1
ATOM 766 C CA . ALA A 1 98 ? 3.353 -15.529 -1.936 1.00 96.69 98 ALA A CA 1
ATOM 767 C C . ALA A 1 98 ? 3.539 -14.200 -1.187 1.00 96.69 98 ALA A C 1
ATOM 769 O O . ALA A 1 98 ? 3.382 -14.161 0.034 1.00 96.69 98 ALA A O 1
ATOM 770 N N . GLU A 1 99 ? 3.829 -13.112 -1.902 1.00 97.19 99 GLU A N 1
ATOM 771 C CA . GLU A 1 99 ? 3.974 -11.791 -1.289 1.00 97.19 99 GLU A CA 1
ATOM 772 C C . GLU A 1 99 ? 2.626 -11.232 -0.820 1.00 97.19 99 GLU A C 1
ATOM 774 O O . GLU A 1 99 ? 2.543 -10.701 0.287 1.00 97.19 99 GLU A O 1
ATOM 779 N N . VAL A 1 100 ? 1.552 -11.432 -1.596 1.00 95.38 100 VAL A N 1
ATOM 780 C CA . VAL A 1 100 ? 0.189 -11.072 -1.170 1.00 95.38 100 VAL A CA 1
ATOM 781 C C . VAL A 1 100 ? -0.149 -11.760 0.155 1.00 95.38 100 VAL A C 1
ATOM 783 O O . VAL A 1 100 ? -0.506 -11.086 1.119 1.00 95.38 100 VAL A O 1
ATOM 786 N N . ASN A 1 101 ? 0.040 -13.081 0.248 1.00 94.75 101 ASN A N 1
ATOM 787 C CA . ASN A 1 101 ? -0.197 -13.831 1.486 1.00 94.75 101 ASN A CA 1
ATOM 788 C C . ASN A 1 101 ? 0.648 -13.291 2.650 1.00 94.75 101 ASN A C 1
ATOM 790 O O . ASN A 1 101 ? 0.128 -13.087 3.742 1.00 94.75 101 ASN A O 1
ATOM 794 N N . ARG A 1 102 ? 1.930 -12.979 2.416 1.00 95.81 102 ARG A N 1
ATOM 795 C CA . ARG A 1 102 ? 2.824 -12.418 3.440 1.00 95.81 102 ARG A CA 1
ATOM 796 C C . ARG A 1 102 ? 2.305 -11.093 4.007 1.00 95.81 102 ARG A C 1
ATOM 798 O O . ARG A 1 102 ? 2.416 -10.869 5.217 1.00 95.81 102 ARG A O 1
ATOM 805 N N . VAL A 1 103 ? 1.769 -10.217 3.156 1.00 94.94 103 VAL A N 1
ATOM 806 C CA . VAL A 1 103 ? 1.159 -8.947 3.578 1.00 94.94 103 VAL A CA 1
ATOM 807 C C . VAL A 1 103 ? -0.100 -9.202 4.400 1.00 94.94 103 VAL A C 1
ATOM 809 O O . VAL A 1 103 ? -0.236 -8.632 5.482 1.00 94.94 103 VAL A O 1
ATOM 812 N N . MET A 1 104 ? -0.977 -10.097 3.950 1.00 93.19 104 MET A N 1
ATOM 813 C CA . MET A 1 104 ? -2.216 -10.414 4.669 1.00 93.19 104 MET A CA 1
ATOM 814 C C . MET A 1 104 ? -1.943 -11.070 6.027 1.00 93.19 104 MET A C 1
ATOM 816 O O . MET A 1 104 ? -2.528 -10.672 7.035 1.00 93.19 104 MET A O 1
ATOM 820 N N . ASP A 1 105 ? -0.961 -11.969 6.104 1.00 92.50 105 ASP A N 1
ATOM 821 C CA . ASP A 1 105 ? -0.506 -12.549 7.367 1.00 92.50 105 ASP A CA 1
ATOM 822 C C . ASP A 1 105 ? 0.075 -11.484 8.308 1.00 92.50 105 ASP A C 1
ATOM 824 O O . ASP A 1 105 ? -0.094 -11.557 9.526 1.00 92.50 105 ASP A O 1
ATOM 828 N N . HIS A 1 106 ? 0.776 -10.478 7.769 1.00 91.94 106 HIS A N 1
ATOM 829 C CA . HIS A 1 106 ? 1.264 -9.354 8.568 1.00 91.94 106 HIS A CA 1
ATOM 830 C C . HIS A 1 106 ? 0.113 -8.523 9.139 1.00 91.94 106 HIS A C 1
ATOM 832 O O . HIS A 1 106 ? 0.145 -8.206 10.329 1.00 91.94 106 HIS A O 1
ATOM 838 N N . ILE A 1 107 ? -0.902 -8.211 8.326 1.00 92.00 107 ILE A N 1
ATOM 839 C CA . ILE A 1 107 ? -2.115 -7.515 8.772 1.00 92.00 107 ILE A CA 1
ATOM 840 C C . ILE A 1 107 ? -2.780 -8.300 9.904 1.00 92.00 107 ILE A C 1
ATOM 842 O O . ILE A 1 107 ? -2.989 -7.745 10.981 1.00 92.00 107 ILE A O 1
ATOM 846 N N . LYS A 1 108 ? -3.036 -9.599 9.704 1.00 89.56 108 LYS A N 1
ATOM 847 C CA . LYS A 1 108 ? -3.678 -10.467 10.701 1.00 89.56 108 LYS A CA 1
ATOM 848 C C . LYS A 1 108 ? -2.909 -10.491 12.022 1.00 89.56 108 LYS A C 1
ATOM 850 O O . LYS A 1 108 ? -3.496 -10.259 13.076 1.00 89.56 108 LYS A O 1
ATOM 855 N N . ARG A 1 109 ? -1.587 -10.692 11.977 1.00 89.31 109 ARG A N 1
ATOM 856 C CA . ARG A 1 109 ? -0.743 -10.679 13.186 1.00 89.31 109 ARG A CA 1
ATOM 857 C C . ARG A 1 109 ? -0.790 -9.344 13.925 1.00 89.31 109 ARG A C 1
ATOM 859 O O . ARG A 1 109 ? -0.800 -9.334 15.149 1.00 89.31 109 ARG A O 1
ATOM 866 N N . 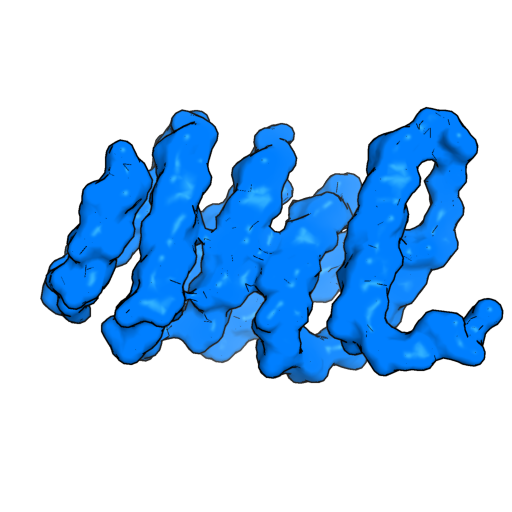LYS A 1 110 ? -0.792 -8.220 13.204 1.00 88.38 110 LYS A N 1
ATOM 867 C CA . LYS A 1 110 ? -0.824 -6.893 13.831 1.00 88.38 110 LYS A CA 1
ATOM 868 C C . LYS A 1 110 ? -2.202 -6.536 14.389 1.00 88.38 110 LYS A C 1
ATOM 870 O O . LYS A 1 110 ? -2.256 -5.925 15.449 1.00 88.38 110 LYS A O 1
ATOM 875 N N . LEU A 1 111 ? -3.290 -6.971 13.751 1.00 86.94 111 LEU A N 1
ATOM 876 C CA . LEU A 1 111 ? -4.647 -6.854 14.304 1.00 86.94 111 LEU A CA 1
ATOM 877 C C . LEU A 1 111 ? -4.815 -7.635 15.615 1.00 86.94 111 LEU A C 1
ATOM 879 O O . LEU A 1 111 ? -5.539 -7.198 16.501 1.00 86.94 111 LEU A O 1
ATOM 883 N N . GLN A 1 112 ? -4.126 -8.770 15.749 1.00 84.19 112 GLN A N 1
ATOM 884 C CA . GLN A 1 112 ? -4.111 -9.582 16.971 1.00 84.19 112 GLN A CA 1
ATOM 885 C C . GLN A 1 112 ? -3.191 -9.028 18.067 1.00 84.19 112 GLN A C 1
ATOM 887 O O . GLN A 1 112 ? -3.233 -9.513 19.194 1.00 84.19 112 GLN A O 1
ATOM 892 N N . SER A 1 113 ? -2.330 -8.059 17.749 1.00 81.12 113 SER A N 1
ATOM 893 C CA . SER A 1 113 ? -1.392 -7.494 18.717 1.00 81.12 113 SER A CA 1
ATOM 894 C C . SER A 1 113 ? -2.017 -6.328 19.480 1.00 81.12 113 SER A C 1
ATOM 896 O O . SER A 1 113 ? -2.628 -5.446 18.882 1.00 81.12 113 SER A O 1
ATOM 898 N N . GLU A 1 114 ? -1.779 -6.273 20.789 1.00 65.88 114 GLU A N 1
ATOM 899 C CA . GLU A 1 114 ? -2.186 -5.160 21.665 1.00 65.88 114 GLU A CA 1
ATOM 900 C C . GLU A 1 114 ? -1.293 -3.907 21.509 1.00 65.88 114 GLU A C 1
ATOM 902 O O . GLU A 1 114 ? -1.377 -2.969 22.296 1.00 65.88 114 GLU A O 1
ATOM 907 N N . GLN A 1 115 ? -0.398 -3.882 20.514 1.00 61.78 115 GLN A N 1
ATOM 908 C CA . GLN A 1 115 ? 0.577 -2.805 20.321 1.00 61.78 115 GLN A CA 1
ATOM 909 C C . GLN A 1 115 ? 0.024 -1.617 19.517 1.00 61.78 115 GLN A C 1
ATOM 911 O O . GLN A 1 115 ? -0.816 -1.764 18.631 1.00 61.78 115 GLN A O 1
ATOM 916 N N . ASP A 1 116 ? 0.621 -0.447 19.755 1.00 59.72 116 ASP A N 1
ATOM 917 C CA . ASP A 1 116 ? 0.263 0.889 19.239 1.00 59.72 116 ASP A CA 1
ATOM 918 C C . ASP A 1 116 ? 0.431 1.085 17.704 1.00 59.72 116 ASP A C 1
ATOM 920 O O . ASP A 1 116 ? 0.249 2.171 17.151 1.00 59.72 116 ASP A O 1
ATOM 924 N N . ASP A 1 117 ? 0.748 0.017 16.961 1.00 64.94 117 ASP A N 1
ATOM 925 C CA . ASP A 1 117 ? 0.911 0.040 15.498 1.00 64.94 117 ASP A CA 1
ATOM 926 C C . ASP A 1 117 ? -0.422 -0.042 14.726 1.00 64.94 117 ASP A C 1
ATOM 928 O O . ASP A 1 117 ? -0.430 -0.066 13.488 1.00 64.94 117 ASP A O 1
ATOM 932 N N . GLN A 1 118 ? -1.562 -0.051 15.426 1.00 76.62 118 GLN A N 1
ATOM 933 C CA . GLN A 1 118 ? -2.885 -0.209 14.812 1.00 76.62 118 GLN A CA 1
ATOM 934 C C . GLN A 1 118 ? -3.200 0.862 13.759 1.00 76.62 118 GLN A C 1
ATOM 936 O O . GLN A 1 118 ? -3.894 0.575 12.786 1.00 76.62 118 GLN A O 1
ATOM 941 N N . LEU A 1 119 ? -2.648 2.075 13.882 1.00 84.56 119 LEU A N 1
ATOM 942 C CA . LEU A 1 119 ? -2.888 3.146 12.908 1.00 84.56 119 LEU A CA 1
ATOM 943 C C . LEU A 1 119 ? -2.302 2.836 11.519 1.00 84.56 119 LEU A C 1
ATOM 945 O O . LEU A 1 119 ? -2.916 3.164 10.504 1.00 84.56 119 LEU A O 1
ATOM 949 N N . ALA A 1 120 ? -1.128 2.199 11.450 1.00 87.06 120 ALA A N 1
ATOM 950 C CA . ALA A 1 120 ? -0.524 1.832 10.167 1.00 87.06 120 ALA A CA 1
ATOM 951 C C . ALA A 1 120 ? -1.359 0.759 9.456 1.00 87.06 120 ALA A C 1
ATOM 953 O O . ALA A 1 120 ? -1.631 0.864 8.261 1.00 87.06 120 ALA A O 1
ATOM 954 N N . ILE A 1 121 ? -1.826 -0.232 10.218 1.00 91.25 121 ILE A N 1
ATOM 955 C CA . ILE A 1 121 ? -2.699 -1.290 9.707 1.00 91.25 121 ILE A CA 1
ATOM 956 C C . ILE A 1 121 ? -4.052 -0.740 9.278 1.00 91.25 121 ILE A C 1
ATOM 958 O O . ILE A 1 121 ? -4.533 -1.103 8.210 1.00 91.25 121 ILE A O 1
ATOM 962 N N . LEU A 1 122 ? -4.633 0.179 10.047 1.00 92.19 122 LEU A N 1
ATOM 963 C CA . LEU A 1 122 ? -5.865 0.866 9.677 1.00 92.19 122 LEU A CA 1
ATOM 964 C C . LEU A 1 122 ? -5.713 1.611 8.345 1.00 92.19 122 LEU A C 1
ATOM 966 O O . LEU A 1 122 ? -6.560 1.483 7.463 1.00 92.19 122 LEU A O 1
ATOM 970 N N . HIS A 1 123 ? -4.615 2.350 8.154 1.00 93.31 123 HIS A N 1
ATOM 971 C CA . HIS A 1 123 ? -4.339 3.000 6.872 1.00 93.31 123 HIS A CA 1
ATOM 972 C C . HIS A 1 123 ? -4.219 2.000 5.722 1.00 93.31 123 HIS A C 1
ATOM 974 O O . HIS A 1 123 ? -4.775 2.256 4.652 1.00 93.31 123 HIS A O 1
ATOM 980 N N . LEU A 1 124 ? -3.533 0.873 5.929 1.00 93.69 124 LEU A N 1
ATOM 981 C CA . LEU A 1 124 ? -3.402 -0.157 4.904 1.00 93.69 124 LEU A CA 1
ATOM 982 C C . LEU A 1 124 ? -4.741 -0.822 4.579 1.00 93.69 124 LEU A C 1
ATOM 984 O O . LEU A 1 124 ? -5.098 -0.908 3.409 1.00 93.69 124 LEU A O 1
ATOM 988 N N . LEU A 1 125 ? -5.507 -1.240 5.585 1.00 93.75 125 LEU A N 1
ATOM 989 C CA . LEU A 1 125 ? -6.821 -1.850 5.390 1.00 93.75 125 LEU A CA 1
ATOM 990 C C . LEU A 1 125 ? -7.765 -0.919 4.634 1.00 93.75 125 LEU A C 1
ATOM 992 O O . LEU A 1 125 ? -8.393 -1.344 3.674 1.00 93.75 125 LEU A O 1
ATOM 996 N N . ARG A 1 126 ? -7.799 0.367 4.991 1.00 92.81 126 ARG A N 1
ATOM 997 C CA . ARG A 1 126 ? -8.586 1.376 4.264 1.00 92.81 126 ARG A CA 1
ATOM 998 C C . ARG A 1 126 ? -8.113 1.582 2.832 1.00 92.81 126 ARG A C 1
ATOM 1000 O O . ARG A 1 126 ? -8.923 1.779 1.932 1.00 92.81 126 ARG A O 1
ATOM 1007 N N . ALA A 1 127 ? -6.804 1.563 2.602 1.00 92.25 127 ALA A N 1
ATOM 1008 C CA . ALA A 1 127 ? -6.255 1.674 1.258 1.00 92.25 127 ALA A CA 1
ATOM 1009 C C . ALA A 1 127 ? -6.589 0.440 0.403 1.00 92.25 127 ALA A C 1
ATOM 1011 O O . ALA A 1 127 ? -6.868 0.587 -0.786 1.00 92.25 127 ALA A O 1
ATOM 1012 N N . LEU A 1 128 ? -6.585 -0.750 1.009 1.00 92.00 128 LEU A N 1
ATOM 1013 C CA . LEU A 1 128 ? -6.977 -2.011 0.385 1.00 92.00 128 LEU A CA 1
ATOM 1014 C C . LEU A 1 128 ? -8.494 -2.125 0.194 1.00 92.00 128 LEU A C 1
ATOM 1016 O O . LEU A 1 128 ? -8.906 -2.748 -0.773 1.00 92.00 128 LEU A O 1
ATOM 1020 N N . ALA A 1 129 ? -9.327 -1.516 1.049 1.00 89.19 129 ALA A N 1
ATOM 1021 C CA . ALA A 1 129 ? -10.797 -1.550 0.945 1.00 89.19 129 ALA A CA 1
ATOM 1022 C C . ALA A 1 129 ? -11.304 -0.949 -0.371 1.00 89.19 129 ALA A C 1
ATOM 1024 O O . ALA A 1 129 ? -12.324 -1.372 -0.903 1.00 89.19 129 ALA A O 1
ATOM 1025 N N . ARG A 1 130 ? -10.518 -0.046 -0.965 1.00 82.56 130 ARG A N 1
ATOM 1026 C CA . ARG A 1 130 ? -10.742 0.485 -2.319 1.00 82.56 130 ARG A CA 1
ATOM 1027 C C . ARG A 1 130 ? -10.591 -0.570 -3.421 1.00 82.56 130 ARG A C 1
ATOM 1029 O O . ARG A 1 130 ? -11.042 -0.344 -4.536 1.00 82.56 130 ARG A O 1
ATOM 1036 N N . ASN A 1 131 ? -9.933 -1.688 -3.123 1.00 79.25 131 ASN A N 1
ATOM 1037 C CA . ASN A 1 131 ? -9.720 -2.829 -4.004 1.00 79.25 131 ASN A CA 1
ATOM 1038 C C . ASN A 1 131 ? -10.369 -4.084 -3.385 1.00 79.25 131 ASN A C 1
ATOM 1040 O O . ASN A 1 131 ? -9.715 -4.953 -2.798 1.00 79.25 131 ASN A O 1
ATOM 1044 N N . THR A 1 132 ? -11.699 -4.134 -3.475 1.00 74.38 132 THR A N 1
ATOM 1045 C CA . THR A 1 132 ? -12.567 -5.101 -2.780 1.00 74.38 132 THR A CA 1
ATOM 1046 C C . THR A 1 132 ? -12.276 -6.561 -3.141 1.00 74.38 132 THR A C 1
ATOM 1048 O O . THR A 1 132 ? -12.444 -7.452 -2.305 1.00 74.38 132 THR A O 1
ATOM 1051 N N . GLU A 1 133 ? -11.777 -6.836 -4.346 1.00 81.75 133 GLU A N 1
ATOM 1052 C CA . GLU A 1 133 ? -11.441 -8.192 -4.797 1.00 81.75 133 GLU A CA 1
ATOM 1053 C C . GLU A 1 133 ? -10.310 -8.837 -3.989 1.00 81.75 133 GLU A C 1
ATOM 1055 O O . GLU A 1 133 ? -10.297 -10.054 -3.787 1.00 81.75 133 GLU A O 1
ATOM 1060 N N . ILE A 1 134 ? -9.351 -8.038 -3.512 1.00 81.00 134 ILE A N 1
ATOM 1061 C CA . ILE A 1 134 ? -8.261 -8.553 -2.682 1.00 81.00 134 ILE A CA 1
ATOM 1062 C C . ILE A 1 134 ? -8.790 -8.853 -1.285 1.00 81.00 134 ILE A C 1
ATOM 1064 O O . ILE A 1 134 ? -8.608 -9.965 -0.797 1.00 81.00 134 ILE A O 1
ATOM 1068 N N . LEU A 1 135 ? -9.453 -7.887 -0.645 1.00 83.19 135 LEU A N 1
ATOM 1069 C CA . LEU A 1 135 ? -9.878 -8.028 0.749 1.00 83.19 135 LEU A CA 1
ATOM 1070 C C . LEU A 1 135 ? -11.017 -9.021 0.951 1.00 83.19 135 LEU A C 1
ATOM 1072 O O . LEU A 1 135 ? -11.039 -9.683 1.984 1.00 83.19 135 LEU A O 1
ATOM 1076 N N . SER A 1 136 ? -11.922 -9.175 -0.016 1.00 85.50 136 SER A N 1
ATOM 1077 C CA . SER A 1 136 ? -13.031 -10.138 0.073 1.00 85.50 136 SER A CA 1
ATOM 1078 C C . SER A 1 136 ? -12.548 -11.570 0.331 1.00 85.50 136 SER A C 1
ATOM 1080 O O . SER A 1 136 ? -13.164 -12.293 1.109 1.00 85.50 136 SER A O 1
ATOM 1082 N N . LYS A 1 137 ? -11.387 -11.953 -0.219 1.00 87.12 137 LYS A N 1
ATOM 1083 C CA . LYS A 1 137 ? -10.756 -13.269 0.006 1.00 87.12 137 LYS A CA 1
ATOM 1084 C C . LYS A 1 137 ? -10.296 -13.496 1.449 1.00 87.12 137 LYS A C 1
ATOM 1086 O O . LYS A 1 137 ? -10.089 -14.638 1.840 1.00 87.12 137 LYS A O 1
ATOM 1091 N N . TRP A 1 138 ? -10.134 -12.422 2.218 1.00 88.38 138 TRP A N 1
ATOM 1092 C CA . TRP A 1 138 ? -9.641 -12.426 3.598 1.00 88.38 138 TRP A CA 1
ATOM 1093 C C . TRP A 1 138 ? -10.659 -11.831 4.574 1.00 88.38 138 TRP A C 1
ATOM 1095 O O . TRP A 1 138 ? -10.335 -11.573 5.733 1.00 88.38 138 TRP A O 1
ATOM 1105 N N . ALA A 1 139 ? -11.895 -11.598 4.123 1.00 87.38 139 ALA A N 1
ATOM 1106 C CA . ALA A 1 139 ? -12.917 -10.935 4.920 1.00 87.38 139 ALA A CA 1
ATOM 1107 C C . ALA A 1 139 ? -13.205 -11.705 6.218 1.00 87.38 139 ALA A C 1
ATOM 1109 O O . ALA A 1 139 ? -13.276 -11.095 7.281 1.00 87.38 139 ALA A O 1
ATOM 1110 N N . THR A 1 140 ? -13.269 -13.039 6.157 1.00 89.12 140 THR A N 1
ATOM 1111 C CA . THR A 1 140 ? -13.478 -13.908 7.328 1.00 89.12 140 THR A CA 1
ATOM 1112 C C . THR A 1 140 ? -12.401 -13.731 8.400 1.00 89.12 140 THR A C 1
ATOM 1114 O O . THR A 1 140 ? -12.705 -13.816 9.586 1.00 89.12 140 THR A O 1
ATOM 1117 N N . ASP A 1 141 ? -11.160 -13.445 8.000 1.00 88.62 141 ASP A N 1
ATOM 1118 C CA . ASP A 1 141 ? -10.044 -13.238 8.923 1.00 88.62 141 ASP A CA 1
ATOM 1119 C C . ASP A 1 141 ? -9.947 -11.803 9.447 1.00 88.62 141 ASP A C 1
ATOM 1121 O O . ASP A 1 141 ? -9.367 -11.601 10.506 1.00 88.62 141 ASP A O 1
ATOM 1125 N N . ILE A 1 142 ? -10.450 -10.805 8.714 1.00 89.88 142 ILE A N 1
ATOM 1126 C CA . ILE A 1 142 ? -10.218 -9.379 9.008 1.00 89.88 142 ILE A CA 1
ATOM 1127 C C . ILE A 1 142 ? -11.437 -8.723 9.656 1.00 89.88 142 ILE A C 1
ATOM 1129 O O . ILE A 1 142 ? -11.288 -7.977 10.625 1.00 89.88 142 ILE A O 1
ATOM 1133 N N . VAL A 1 143 ? -12.642 -9.004 9.149 1.00 91.06 143 VAL A N 1
ATOM 1134 C CA . VAL A 1 143 ? -13.893 -8.365 9.591 1.00 91.06 143 VAL A CA 1
ATOM 1135 C C . VAL A 1 143 ? -14.132 -8.512 11.101 1.00 91.06 143 VAL A C 1
ATOM 1137 O O . VAL A 1 143 ? -14.486 -7.504 11.716 1.00 91.06 143 VAL A O 1
ATOM 1140 N N . PRO A 1 144 ? -13.886 -9.673 11.748 1.00 91.19 144 PRO A N 1
ATOM 1141 C CA . PRO A 1 144 ? -14.039 -9.788 13.199 1.00 91.19 144 PRO A CA 1
ATOM 1142 C C . PRO A 1 144 ? -13.147 -8.817 13.985 1.00 91.19 144 PRO A C 1
ATOM 1144 O O . PRO A 1 144 ? -13.593 -8.225 14.962 1.00 91.19 144 PRO A O 1
ATOM 1147 N N . TYR A 1 145 ? -11.907 -8.590 13.547 1.00 89.81 145 TYR A N 1
ATOM 1148 C CA . TYR A 1 145 ? -11.007 -7.644 14.215 1.00 89.81 145 TYR A CA 1
ATOM 1149 C C . TYR A 1 145 ? -11.405 -6.194 13.954 1.00 89.81 145 TYR A C 1
ATOM 1151 O O . TYR A 1 145 ? -11.358 -5.386 14.873 1.00 89.81 145 TYR A O 1
ATOM 1159 N N . VAL A 1 146 ? -11.855 -5.865 12.737 1.00 90.81 146 VAL A N 1
ATOM 1160 C CA . VAL A 1 146 ? -12.407 -4.532 12.434 1.00 90.81 146 VAL A CA 1
ATOM 1161 C C . VAL A 1 146 ? -13.620 -4.245 13.326 1.00 90.81 146 VAL A C 1
ATOM 1163 O O . VAL A 1 146 ? -13.726 -3.147 13.869 1.00 90.81 146 VAL A O 1
ATOM 1166 N N . PHE A 1 147 ? -14.494 -5.239 13.536 1.00 91.56 147 PHE A N 1
ATOM 1167 C CA . PHE A 1 147 ? -15.612 -5.147 14.479 1.00 91.56 147 PHE A CA 1
ATOM 1168 C C . PHE A 1 147 ? -15.136 -4.881 15.915 1.00 91.56 147 PHE A C 1
ATOM 1170 O O . PHE A 1 147 ? -15.660 -3.995 16.581 1.00 91.56 147 PHE A O 1
ATOM 1177 N N . LEU A 1 148 ? -14.122 -5.607 16.392 1.00 89.62 148 LEU A N 1
ATOM 1178 C CA . LEU A 1 148 ? -13.576 -5.381 17.732 1.00 89.62 148 LEU A CA 1
ATOM 1179 C C . LEU A 1 148 ? -12.977 -3.977 17.874 1.00 89.62 148 LEU A C 1
ATOM 1181 O O . LEU A 1 148 ? -13.261 -3.301 18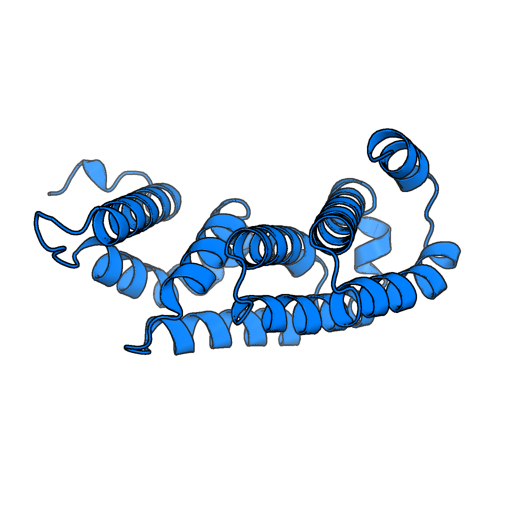.858 1.00 89.62 148 LEU A O 1
ATOM 1185 N N . CYS A 1 149 ? -12.201 -3.518 16.889 1.00 89.19 149 CYS A N 1
ATOM 1186 C CA . CYS A 1 149 ? -11.582 -2.193 16.897 1.00 89.19 149 CYS A CA 1
ATOM 1187 C C . CYS A 1 149 ? -12.616 -1.057 16.917 1.00 89.19 149 CYS A C 1
ATOM 1189 O O . CYS A 1 149 ? -12.435 -0.106 17.672 1.00 89.19 149 CYS A O 1
ATOM 1191 N N . LYS A 1 150 ? -13.714 -1.155 16.152 1.00 88.00 150 LYS A N 1
ATOM 1192 C CA . LYS A 1 150 ? -14.778 -0.129 16.171 1.00 88.00 150 LYS A CA 1
ATOM 1193 C C . LYS A 1 150 ? -15.606 -0.123 17.465 1.00 88.00 150 LYS A C 1
ATOM 1195 O O . LYS A 1 150 ? -16.279 0.855 17.750 1.00 88.00 150 LYS A O 1
ATOM 1200 N N . CYS A 1 151 ? -15.606 -1.216 18.228 1.00 88.62 151 CYS A N 1
ATOM 1201 C CA . CYS A 1 151 ? -16.338 -1.316 19.494 1.00 88.62 151 CYS A CA 1
ATOM 1202 C C . CYS A 1 151 ? -15.496 -0.881 20.704 1.00 88.62 151 CYS A C 1
ATOM 1204 O O . CYS A 1 151 ? -15.975 -0.949 21.837 1.00 88.62 151 CYS A O 1
ATOM 1206 N N . GLN A 1 152 ? -14.243 -0.462 20.496 1.00 86.50 152 GLN A N 1
ATOM 1207 C CA . GLN A 1 152 ? -13.389 0.011 21.580 1.00 86.50 152 GLN A CA 1
ATOM 1208 C C . GLN A 1 152 ? -13.932 1.315 22.170 1.00 86.50 152 GLN A C 1
ATOM 1210 O O . GLN A 1 152 ? -14.236 2.268 21.455 1.00 86.50 152 GLN A O 1
ATOM 1215 N N . SER A 1 153 ? -14.009 1.373 23.499 1.00 85.75 153 SER A N 1
ATOM 1216 C CA . SER A 1 153 ? -14.327 2.613 24.204 1.00 85.75 153 SER A C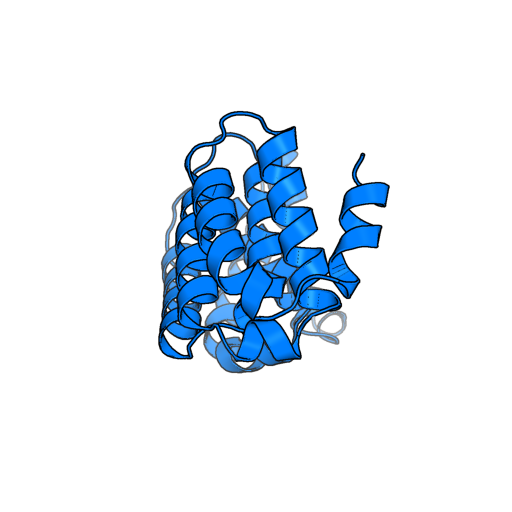A 1
ATOM 1217 C C . SER A 1 153 ? -13.107 3.526 24.217 1.00 85.75 153 SER A C 1
ATOM 1219 O O . SER A 1 153 ? -12.012 3.107 24.588 1.00 85.75 153 SER A O 1
ATOM 1221 N N . VAL A 1 154 ? -13.316 4.798 23.891 1.00 88.19 154 VAL A N 1
ATOM 1222 C CA . VAL A 1 154 ? -12.298 5.850 23.970 1.00 88.19 154 VAL A CA 1
ATOM 1223 C C . VAL A 1 154 ? -12.664 6.809 25.104 1.00 88.19 154 VAL A C 1
ATOM 1225 O O . VAL A 1 154 ? -13.842 7.093 25.329 1.00 88.19 154 VAL A O 1
ATOM 1228 N N . ALA A 1 155 ? -11.667 7.293 25.848 1.00 89.25 155 ALA A N 1
ATOM 1229 C CA . ALA A 1 155 ? -11.883 8.285 26.899 1.00 89.25 155 ALA A CA 1
ATOM 1230 C C . ALA A 1 155 ? -12.509 9.574 26.329 1.00 89.25 155 ALA A C 1
ATOM 1232 O O . ALA A 1 155 ? -12.247 9.963 25.189 1.00 89.25 155 ALA A O 1
ATOM 1233 N N . LYS A 1 156 ? -13.352 10.258 27.115 1.00 86.12 156 LYS A N 1
ATOM 1234 C CA . LYS A 1 156 ? -14.114 11.428 26.635 1.00 86.12 156 LYS A CA 1
ATOM 1235 C C . LYS A 1 156 ? -13.231 12.591 26.174 1.00 86.12 156 LYS A C 1
ATOM 1237 O O . LYS A 1 156 ? -13.692 13.398 25.373 1.00 86.12 156 LYS A O 1
ATOM 1242 N N . ASP A 1 157 ? -12.010 12.681 26.669 1.00 92.56 157 ASP A N 1
ATOM 1243 C CA . ASP A 1 157 ? -11.015 13.717 26.400 1.00 92.56 157 ASP A CA 1
ATOM 1244 C C . ASP A 1 157 ? -9.947 13.299 25.369 1.00 92.56 157 ASP A C 1
ATOM 1246 O O . ASP A 1 157 ? -9.160 14.138 24.931 1.00 92.56 157 ASP A O 1
ATOM 1250 N N . ASP A 1 158 ? -9.940 12.040 24.912 1.00 91.38 158 ASP A N 1
ATOM 1251 C CA . ASP A 1 158 ? -8.990 11.559 23.902 1.00 91.38 158 ASP A CA 1
ATOM 1252 C C . ASP A 1 158 ? -9.491 11.808 22.468 1.00 91.38 158 ASP A C 1
ATOM 1254 O O . ASP A 1 158 ? -10.038 10.936 21.788 1.00 91.38 158 ASP A O 1
ATOM 1258 N N . GLU A 1 159 ? -9.252 13.022 21.972 1.00 91.44 159 GLU A N 1
ATOM 1259 C CA . GLU A 1 159 ? -9.562 13.415 20.590 1.00 91.44 159 GLU A CA 1
ATOM 1260 C C . GLU A 1 159 ? -8.813 12.588 19.530 1.00 91.44 159 GLU A C 1
ATOM 1262 O O . GLU A 1 159 ? -9.283 12.438 18.400 1.00 91.44 159 GLU A O 1
ATOM 1267 N N . THR A 1 160 ? -7.643 12.035 19.864 1.00 88.00 160 THR A N 1
ATOM 1268 C CA . THR A 1 160 ? -6.868 11.219 18.916 1.00 88.00 160 THR A CA 1
ATOM 1269 C C . THR A 1 160 ? -7.476 9.827 18.787 1.00 88.00 160 THR A C 1
ATOM 1271 O O . THR A 1 160 ? -7.6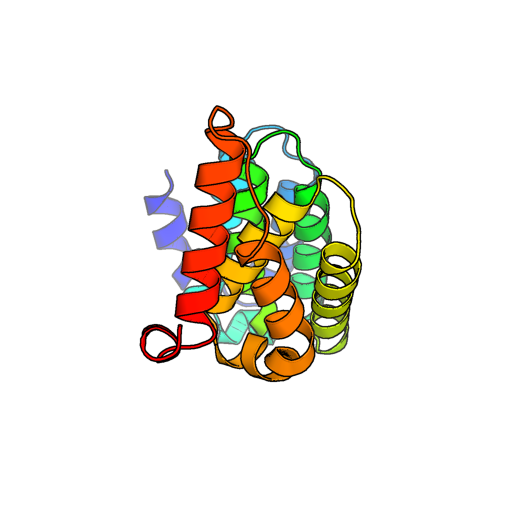09 9.310 17.675 1.00 88.00 160 THR A O 1
ATOM 1274 N N . GLY A 1 161 ? -7.879 9.232 19.909 1.00 89.06 161 GLY A N 1
ATOM 1275 C CA . GLY A 1 161 ? -8.623 7.980 19.948 1.00 89.06 161 GLY A CA 1
ATOM 1276 C C . GLY A 1 161 ? -9.959 8.080 19.217 1.00 89.06 161 GLY A C 1
ATOM 1277 O O . GLY A 1 161 ? -10.264 7.190 18.429 1.00 89.06 161 GLY A O 1
ATOM 1278 N N . LYS A 1 162 ? -10.703 9.185 19.377 1.00 91.38 162 LYS A N 1
ATOM 1279 C CA . LYS A 1 162 ? -11.984 9.397 18.677 1.00 91.38 162 LYS A CA 1
ATOM 1280 C C . LYS A 1 162 ? -11.817 9.399 17.161 1.00 91.38 162 LYS A C 1
ATOM 1282 O O . LYS A 1 162 ? -12.479 8.628 16.480 1.00 91.38 162 LYS A O 1
ATOM 1287 N N . LYS A 1 163 ? -10.852 10.161 16.635 1.00 90.81 163 LYS A N 1
ATOM 1288 C CA . LYS A 1 163 ? -10.540 10.167 15.191 1.00 90.81 163 LYS A CA 1
ATOM 1289 C C . LYS A 1 163 ? -10.140 8.789 14.674 1.00 90.81 163 LYS A C 1
ATOM 1291 O O . LYS A 1 163 ? -10.458 8.416 13.550 1.00 90.81 163 LYS A O 1
ATOM 1296 N N . ARG A 1 164 ? -9.409 8.017 15.482 1.00 90.12 164 ARG A N 1
ATOM 1297 C CA . ARG A 1 164 ? -9.038 6.640 15.135 1.00 90.12 164 ARG A CA 1
ATOM 1298 C C . ARG A 1 164 ? -10.264 5.727 15.101 1.00 90.12 164 ARG A C 1
ATOM 1300 O O . ARG A 1 164 ? -10.341 4.878 14.219 1.00 90.12 164 ARG A O 1
ATOM 1307 N N . LEU A 1 165 ? -11.193 5.902 16.038 1.00 91.88 165 LEU A N 1
ATOM 1308 C CA . LEU A 1 165 ? -12.447 5.158 16.104 1.00 91.88 165 LEU A CA 1
ATOM 1309 C C . LEU A 1 165 ? -13.335 5.465 14.892 1.00 91.88 165 LEU A C 1
ATOM 1311 O O . LEU A 1 165 ? -13.725 4.536 14.195 1.00 91.88 165 LEU A O 1
ATOM 1315 N N . GLU A 1 166 ? -13.522 6.745 14.557 1.00 93.25 166 GLU A N 1
ATOM 1316 C CA . GLU A 1 166 ? -14.203 7.188 13.327 1.00 93.25 166 GLU A CA 1
ATOM 1317 C C . GLU A 1 166 ? -13.584 6.523 12.091 1.00 93.25 166 GLU A C 1
ATOM 1319 O O . GLU A 1 166 ? -14.273 6.007 11.210 1.00 93.25 166 GLU A O 1
ATOM 1324 N N . MET A 1 167 ? -12.250 6.449 12.040 1.00 93.12 167 MET A N 1
ATOM 1325 C CA . MET A 1 167 ? -11.578 5.794 10.927 1.00 93.12 167 MET A CA 1
ATOM 1326 C C . MET A 1 167 ? -11.868 4.286 10.829 1.00 93.12 167 MET A C 1
ATOM 1328 O O . MET A 1 167 ? -11.874 3.760 9.709 1.00 93.12 167 MET A O 1
ATOM 1332 N N . TRP A 1 168 ? -12.050 3.596 11.960 1.00 93.50 168 TRP A N 1
ATOM 1333 C CA . TRP A 1 168 ? -12.460 2.188 12.013 1.00 93.50 168 TRP A CA 1
ATOM 1334 C C . TRP A 1 168 ? -13.929 2.006 11.623 1.00 93.50 168 TRP A C 1
ATOM 1336 O O . TRP A 1 168 ? -14.247 1.042 10.929 1.00 93.50 168 TRP A O 1
ATOM 1346 N N . GLU A 1 169 ? -14.809 2.927 12.014 1.00 92.69 169 GLU A N 1
ATOM 1347 C CA . GLU A 1 169 ? -16.228 2.924 11.634 1.00 92.69 169 GLU A CA 1
ATOM 1348 C C . GLU A 1 169 ? -16.424 3.115 10.126 1.00 92.69 169 GLU A C 1
ATOM 1350 O O . GLU A 1 169 ? -17.203 2.393 9.497 1.00 92.69 169 GLU A O 1
ATOM 1355 N N . GLU A 1 170 ? -15.669 4.031 9.518 1.00 92.31 170 GLU A N 1
ATOM 1356 C CA . GLU A 1 170 ? -15.649 4.208 8.064 1.00 92.31 170 GLU A CA 1
ATOM 1357 C C . GLU A 1 170 ? -15.174 2.927 7.362 1.00 92.31 170 GLU A C 1
ATOM 1359 O O . GLU A 1 170 ? -15.833 2.442 6.446 1.00 92.31 170 GLU A O 1
ATOM 1364 N N . LEU A 1 171 ? -14.076 2.320 7.837 1.00 92.75 171 LEU A N 1
ATOM 1365 C CA . LEU A 1 171 ? -13.584 1.055 7.282 1.00 92.75 171 LEU A CA 1
ATOM 1366 C C . LEU A 1 171 ? -14.620 -0.069 7.418 1.00 92.75 171 LEU A C 1
ATOM 1368 O O . LEU A 1 171 ? -14.791 -0.865 6.500 1.00 92.75 171 LEU A O 1
ATOM 1372 N N . TRP A 1 172 ? -15.304 -0.158 8.558 1.00 92.00 172 TRP A N 1
ATOM 1373 C CA . TRP A 1 172 ? -16.377 -1.128 8.758 1.00 92.00 172 TRP A CA 1
ATOM 1374 C C . TRP A 1 172 ? -17.501 -0.938 7.735 1.00 92.00 172 TRP A C 1
ATOM 1376 O O . TRP A 1 172 ? -17.964 -1.915 7.147 1.00 92.00 172 TRP A O 1
ATOM 1386 N N . SER A 1 173 ? -17.907 0.310 7.509 1.00 90.00 173 SER A N 1
ATOM 1387 C CA . SER A 1 173 ? -18.967 0.659 6.561 1.00 90.00 173 SER A CA 1
ATOM 1388 C C . SER A 1 173 ? -18.590 0.289 5.123 1.00 90.00 173 SER A C 1
ATOM 1390 O O . SER A 1 173 ? -19.432 -0.231 4.392 1.00 90.00 173 SER A O 1
ATOM 1392 N N . ASP A 1 174 ? -17.319 0.474 4.750 1.00 88.19 174 ASP A N 1
ATOM 1393 C CA . ASP A 1 174 ? -16.783 0.073 3.443 1.00 88.19 174 ASP A CA 1
ATOM 1394 C C . ASP A 1 174 ? -16.749 -1.458 3.266 1.00 88.19 174 ASP A C 1
ATOM 1396 O O . ASP A 1 174 ? -17.009 -1.970 2.177 1.00 88.19 174 ASP A O 1
ATOM 1400 N N . LEU A 1 175 ? -16.417 -2.207 4.325 1.00 87.69 175 LEU A N 1
ATOM 1401 C CA . LEU A 1 175 ? -16.278 -3.669 4.271 1.00 87.69 175 LEU A CA 1
ATOM 1402 C C . LEU A 1 175 ? -17.610 -4.418 4.381 1.00 87.69 175 LEU A C 1
ATOM 1404 O O . LEU A 1 175 ? -17.740 -5.513 3.834 1.00 87.69 175 LEU A O 1
ATOM 1408 N N . VAL A 1 176 ? -18.578 -3.862 5.112 1.00 85.06 176 VAL A N 1
ATOM 1409 C CA . VAL A 1 176 ? -19.877 -4.490 5.394 1.00 85.06 176 VAL A CA 1
ATOM 1410 C C . VAL A 1 176 ? -21.016 -3.507 5.072 1.00 85.06 176 VAL A C 1
ATOM 1412 O O . VAL A 1 176 ? -21.696 -3.014 5.988 1.00 85.06 176 VAL A O 1
ATOM 1415 N N . PRO A 1 177 ? -21.247 -3.213 3.775 1.00 72.44 177 PRO A N 1
ATOM 1416 C CA . PRO A 1 177 ? -22.330 -2.333 3.351 1.00 72.44 177 PRO A CA 1
ATOM 1417 C C . PRO A 1 177 ? -23.689 -2.950 3.718 1.00 72.44 177 PRO A C 1
ATOM 1419 O O . PRO A 1 177 ? -24.003 -4.069 3.320 1.00 72.44 177 PRO A O 1
ATOM 1422 N N . GLY A 1 178 ? -24.493 -2.224 4.505 1.00 60.31 178 GLY A N 1
ATOM 1423 C CA . GLY A 1 178 ? -25.837 -2.645 4.941 1.00 60.31 178 GLY A CA 1
ATOM 1424 C C . GLY A 1 178 ? -25.984 -2.991 6.430 1.00 60.31 178 GLY A C 1
ATOM 1425 O O . GLY A 1 178 ? -27.093 -3.247 6.888 1.00 60.31 178 GLY A O 1
ATOM 1426 N N . SER A 1 179 ? -24.905 -2.955 7.217 1.00 54.00 179 SER A N 1
ATOM 1427 C CA . SER A 1 179 ? -24.950 -3.248 8.663 1.00 54.00 179 SER A CA 1
ATOM 1428 C C . SER A 1 179 ? -25.474 -2.102 9.545 1.00 54.00 179 SER A C 1
ATOM 1430 O O . SER A 1 179 ? -25.753 -2.321 10.722 1.00 54.00 179 SER A O 1
ATOM 1432 N N . SER A 1 180 ? -25.690 -0.906 8.988 1.00 44.59 180 SER A N 1
ATOM 1433 C CA . SER A 1 180 ? -26.295 0.243 9.687 1.00 44.59 180 SER A CA 1
ATOM 1434 C C . SER A 1 180 ? -27.770 0.035 10.080 1.00 44.59 180 SER A C 1
ATOM 1436 O O . SER A 1 180 ? -28.366 0.927 10.671 1.00 44.59 180 SER A O 1
ATOM 1438 N N . ALA A 1 181 ? -28.368 -1.113 9.741 1.00 36.44 181 ALA A N 1
ATOM 1439 C CA . ALA A 1 181 ? -29.763 -1.459 10.030 1.00 36.44 181 ALA A CA 1
ATOM 1440 C C . ALA A 1 181 ? -29.953 -2.423 11.222 1.00 36.44 181 ALA A C 1
ATOM 1442 O O . ALA A 1 181 ? -31.089 -2.766 11.546 1.00 36.44 181 ALA A O 1
ATOM 1443 N N . CYS A 1 182 ? -28.880 -2.885 11.873 1.00 38.03 182 CYS A N 1
ATOM 1444 C CA . CYS A 1 182 ? -28.981 -3.818 13.000 1.00 38.03 182 CYS A CA 1
ATOM 1445 C C . CYS A 1 182 ? -28.018 -3.467 14.136 1.00 38.03 182 CYS A C 1
ATOM 1447 O O . CYS A 1 182 ? -27.150 -4.275 14.433 1.00 38.03 182 CYS A O 1
ATOM 1449 N N . PHE A 1 183 ? -28.176 -2.300 14.760 1.00 34.38 183 PHE A N 1
ATOM 1450 C CA . PHE A 1 183 ? -27.872 -2.064 16.179 1.00 34.38 183 PHE A CA 1
ATOM 1451 C C . PHE A 1 183 ? -28.749 -0.922 16.692 1.00 34.38 183 PHE A C 1
ATOM 1453 O O . PHE A 1 183 ? -28.910 0.063 15.937 1.00 34.38 183 PHE A O 1
#

Radius of gyration: 17.39 Å; chains: 1; bounding box: 47×34×49 Å

InterPro domains:
  IPR011989 Armadillo-like helical [G3DSA:1.25.10.10] (2-179)
  IPR016024 Armadillo-type fold [SSF48371] (12-147)
  IPR055443 Proteasome adapter and scaffold protein ECM29, HEAT-repeat domain [PF24492] (1-109)